Protein AF-W1WKD9-F1 (afdb_monomer_lite)

Organism: NCBI:txid408170

Foldseek 3Di:
DDPVVVVVVVCVVVVVVVCPDPQNVCVVVVNDDPVRVVVVVVVVVVCVVVVVVVLVVVLVVDDDPVVNVVSVD

InterPro domains:
  IPR004305 Thiaminase-2/PQQC [PF03070] (10-68)
  IPR016084 Haem oxygenase-like, multi-helical [G3DSA:1.20.910.10] (1-73)
  IPR016084 Haem oxygenase-like, multi-helical [SSF48613] (1-71)

pLDDT: mean 96.07, std 3.23, range [79.31, 98.56]

Sequence (73 aa):
MSFSETLLERAQPMMSAIMSHPFVEAIANGQVPHNVLNYYVEQDEHYLKDYLQVTSLAITKTTNAEDITNLLA

Structure (mmCIF, N/CA/C/O backbone):
data_AF-W1WKD9-F1
#
_entry.id   AF-W1WKD9-F1
#
loop_
_atom_site.group_PDB
_atom_site.id
_atom_site.type_symbol
_atom_site.label_atom_id
_atom_site.label_alt_id
_atom_site.label_comp_id
_atom_site.label_asym_id
_atom_site.label_entity_id
_atom_site.label_seq_id
_atom_site.pdbx_PDB_ins_code
_atom_site.Cartn_x
_atom_site.Cartn_y
_atom_site.Cartn_z
_atom_site.occupancy
_atom_site.B_iso_or_equiv
_atom_site.auth_seq_id
_atom_site.auth_comp_id
_atom_site.auth_asym_id
_atom_site.auth_atom_id
_atom_site.pdbx_PDB_model_num
ATOM 1 N N . MET A 1 1 ? 15.293 19.882 1.808 1.00 82.56 1 MET A N 1
ATOM 2 C CA . MET A 1 1 ? 14.457 18.673 1.799 1.00 82.56 1 MET A CA 1
ATOM 3 C C . MET A 1 1 ? 14.764 17.847 0.568 1.00 82.56 1 MET A C 1
ATOM 5 O O . MET A 1 1 ? 14.904 18.422 -0.507 1.00 82.56 1 MET A O 1
ATOM 9 N N . SER A 1 2 ? 14.873 16.533 0.717 1.00 98.00 2 SER A N 1
ATOM 10 C CA . SER A 1 2 ? 14.919 15.577 -0.387 1.00 98.00 2 SER A CA 1
ATOM 11 C C . SER A 1 2 ? 13.535 15.400 -1.035 1.00 98.00 2 SER A C 1
ATOM 13 O O . SER A 1 2 ? 12.502 15.836 -0.513 1.00 98.00 2 SER A O 1
ATOM 15 N N . PHE A 1 3 ? 13.498 14.756 -2.204 1.00 98.31 3 PHE A N 1
ATOM 16 C CA . PHE A 1 3 ? 12.235 14.437 -2.873 1.00 98.31 3 PHE A CA 1
ATOM 17 C C . PHE A 1 3 ? 11.353 13.511 -2.022 1.00 98.31 3 PHE A C 1
ATOM 19 O O . PHE A 1 3 ? 10.153 13.753 -1.896 1.00 98.31 3 PHE A O 1
ATOM 26 N N . SER A 1 4 ? 11.944 12.495 -1.386 1.00 98.06 4 SER A N 1
ATOM 27 C CA . SER A 1 4 ? 11.221 11.577 -0.499 1.00 98.06 4 SER A CA 1
ATOM 28 C C . SER A 1 4 ? 10.652 12.295 0.724 1.00 98.06 4 SER A C 1
ATOM 30 O O . SER A 1 4 ? 9.490 12.080 1.056 1.00 98.06 4 SER A O 1
ATOM 32 N N . GLU A 1 5 ? 11.404 13.212 1.337 1.00 98.19 5 GLU A N 1
ATOM 33 C CA . GLU A 1 5 ? 10.903 14.050 2.439 1.00 98.19 5 GLU A CA 1
ATOM 34 C C . GLU A 1 5 ? 9.682 14.878 2.019 1.00 98.19 5 GLU A C 1
ATOM 36 O O . GLU A 1 5 ? 8.712 14.969 2.766 1.00 98.19 5 GLU A O 1
ATOM 41 N N . THR A 1 6 ? 9.679 15.410 0.793 1.00 98.38 6 THR A N 1
ATOM 42 C CA . THR A 1 6 ? 8.535 16.170 0.256 1.00 98.38 6 THR A CA 1
ATOM 43 C C . THR A 1 6 ? 7.294 15.291 0.083 1.00 98.38 6 THR A C 1
ATOM 45 O O . THR A 1 6 ? 6.176 15.717 0.371 1.00 98.38 6 THR A O 1
ATOM 48 N N . LEU A 1 7 ? 7.461 14.052 -0.392 1.00 98.25 7 LEU A N 1
ATOM 49 C CA . LEU A 1 7 ? 6.347 13.107 -0.512 1.00 98.25 7 LEU A CA 1
ATOM 50 C C . LEU A 1 7 ? 5.792 12.713 0.859 1.00 98.25 7 LEU A C 1
ATOM 52 O O . LEU A 1 7 ? 4.574 12.663 1.029 1.00 98.25 7 LEU A O 1
ATOM 56 N N . LEU A 1 8 ? 6.673 12.480 1.833 1.00 97.56 8 LEU A N 1
ATOM 57 C CA . LEU A 1 8 ? 6.285 12.145 3.201 1.00 97.56 8 LEU A CA 1
ATOM 58 C C . LEU A 1 8 ? 5.527 13.292 3.870 1.00 97.56 8 LEU A C 1
ATOM 60 O O . LEU A 1 8 ? 4.501 13.047 4.499 1.00 97.56 8 LEU A O 1
ATOM 64 N N . GLU A 1 9 ? 5.971 14.538 3.692 1.00 98.25 9 GLU A N 1
ATOM 65 C CA . GLU A 1 9 ? 5.262 15.715 4.204 1.00 98.25 9 GLU A CA 1
ATOM 66 C C . GLU A 1 9 ? 3.849 15.818 3.612 1.00 98.25 9 GLU A C 1
ATOM 68 O O . GLU A 1 9 ? 2.870 15.974 4.341 1.00 98.25 9 GLU A O 1
ATOM 73 N N . ARG A 1 10 ? 3.712 15.630 2.294 1.00 98.31 10 ARG A N 1
ATOM 74 C CA . ARG A 1 10 ? 2.404 15.645 1.618 1.00 98.31 10 ARG A CA 1
ATOM 75 C C . ARG A 1 10 ? 1.475 14.523 2.083 1.00 98.31 10 ARG A C 1
ATOM 77 O O . ARG A 1 10 ? 0.259 14.698 2.049 1.00 98.31 10 ARG A O 1
ATOM 84 N N . ALA A 1 11 ? 2.026 13.386 2.500 1.00 98.25 11 ALA A N 1
ATOM 85 C CA . ALA A 1 11 ? 1.262 12.247 2.993 1.00 98.25 11 ALA A CA 1
ATOM 86 C C . ALA A 1 11 ? 0.830 12.385 4.466 1.00 98.25 11 ALA A C 1
ATOM 88 O O . ALA A 1 11 ? 0.000 11.594 4.918 1.00 98.25 11 ALA A O 1
ATOM 89 N N . GLN A 1 12 ? 1.330 13.380 5.215 1.00 98.56 12 GLN A N 1
ATOM 90 C CA . GLN A 1 12 ? 1.064 13.520 6.656 1.00 98.56 12 GLN A CA 1
ATOM 91 C C . GLN A 1 12 ? -0.419 13.528 7.057 1.00 98.56 12 GLN A C 1
ATOM 93 O O . GLN A 1 12 ? -0.758 12.867 8.043 1.00 98.56 12 GLN A O 1
ATOM 98 N N . PRO A 1 13 ? -1.337 14.190 6.322 1.00 98.50 13 PRO A N 1
ATOM 99 C CA . PRO A 1 13 ? -2.757 14.135 6.662 1.00 98.50 13 PRO A CA 1
ATOM 100 C C . PRO A 1 13 ? -3.325 12.711 6.595 1.00 98.50 13 PRO A C 1
ATOM 102 O O . PRO A 1 13 ? -4.087 12.304 7.469 1.00 98.50 13 PRO A O 1
ATOM 105 N N . MET A 1 14 ? -2.914 11.928 5.592 1.00 98.50 14 MET A N 1
ATOM 106 C CA . MET A 1 14 ? -3.329 10.531 5.447 1.00 98.50 14 MET A CA 1
ATOM 107 C C . MET A 1 14 ? -2.689 9.649 6.517 1.00 98.50 14 MET A C 1
ATOM 109 O O . MET A 1 14 ? -3.374 8.817 7.102 1.00 98.50 14 MET A O 1
ATOM 113 N N . MET A 1 15 ? -1.404 9.861 6.817 1.00 97.88 15 MET A N 1
ATOM 114 C CA . MET A 1 15 ? -0.717 9.140 7.891 1.00 97.88 15 MET A CA 1
ATOM 115 C C . MET A 1 15 ? -1.414 9.368 9.236 1.00 97.88 15 MET A C 1
ATOM 117 O O . MET A 1 15 ? -1.685 8.417 9.960 1.00 97.88 15 MET A O 1
ATOM 121 N N . SER A 1 16 ? -1.784 10.615 9.531 1.00 98.38 16 SER A N 1
ATOM 122 C CA . SER A 1 16 ? -2.526 10.962 10.745 1.00 98.38 16 SER A CA 1
ATOM 123 C C . SER A 1 16 ? -3.891 10.267 10.791 1.00 98.38 16 SER A C 1
ATOM 125 O O . SER A 1 16 ? -4.253 9.694 11.814 1.00 98.38 16 SER A O 1
ATOM 127 N N . ALA A 1 17 ? -4.621 10.237 9.671 1.00 98.56 17 ALA A N 1
ATOM 128 C CA . ALA A 1 17 ? -5.901 9.533 9.579 1.00 98.56 17 ALA A CA 1
ATOM 129 C C . ALA A 1 17 ? -5.767 8.009 9.766 1.00 98.56 17 ALA A C 1
ATOM 131 O O . ALA A 1 17 ? -6.619 7.402 10.409 1.00 98.56 17 ALA A O 1
ATOM 132 N N . ILE A 1 18 ? -4.701 7.395 9.238 1.00 98.38 18 ILE A N 1
ATOM 133 C CA . ILE A 1 18 ? -4.403 5.967 9.435 1.00 98.38 18 ILE A CA 1
ATOM 134 C C . ILE A 1 18 ? -4.113 5.685 10.911 1.00 98.38 18 ILE A C 1
ATOM 136 O O . ILE A 1 18 ? -4.651 4.731 11.464 1.00 98.38 18 ILE A O 1
ATOM 140 N N . MET A 1 19 ? -3.303 6.523 11.562 1.00 97.88 19 MET A N 1
ATOM 141 C CA . MET A 1 19 ? -2.936 6.333 12.969 1.00 97.88 19 MET A CA 1
ATOM 142 C C . MET A 1 19 ? -4.129 6.484 13.917 1.00 97.88 19 MET A C 1
ATOM 144 O O . MET A 1 19 ? -4.205 5.763 14.904 1.00 97.88 19 MET A O 1
ATOM 148 N N . SER A 1 20 ? -5.082 7.362 13.593 1.00 98.00 20 SER A N 1
ATOM 149 C CA . SER A 1 20 ? -6.347 7.509 14.329 1.00 98.00 20 SER A CA 1
ATOM 150 C C . SER A 1 20 ? -7.444 6.534 13.881 1.00 98.00 20 SER A C 1
ATOM 152 O O . SER A 1 20 ? -8.591 6.651 14.312 1.00 98.00 20 SER A O 1
ATOM 154 N N . HIS A 1 21 ? -7.152 5.597 12.974 1.00 98.31 21 HIS A N 1
ATOM 155 C CA . HIS A 1 21 ? -8.154 4.644 12.517 1.00 98.31 21 HIS A CA 1
ATOM 156 C C . HIS A 1 21 ? -8.445 3.609 13.624 1.00 98.31 21 HIS A C 1
ATOM 158 O O . HIS A 1 21 ? -7.499 3.025 14.161 1.00 98.31 21 HIS A O 1
ATOM 164 N N . PRO A 1 22 ? -9.721 3.269 13.908 1.00 97.81 22 PRO A N 1
ATOM 165 C CA . 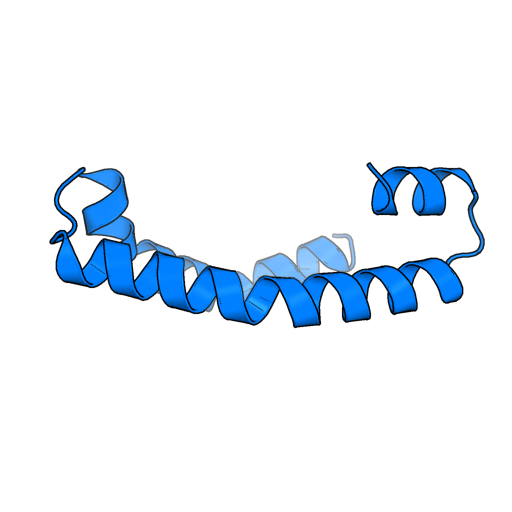PRO A 1 22 ? -10.081 2.378 15.018 1.00 97.81 22 PRO A CA 1
ATOM 166 C C . PRO A 1 22 ? -9.379 1.016 14.998 1.00 97.81 22 PRO A C 1
ATOM 168 O O . PRO A 1 22 ? -9.068 0.459 16.044 1.00 97.81 22 PRO A O 1
ATOM 171 N N . PHE A 1 23 ? -9.105 0.476 13.808 1.00 97.62 23 PHE A N 1
ATOM 172 C CA . PHE A 1 23 ? -8.351 -0.773 13.662 1.00 97.62 23 PHE A CA 1
ATOM 173 C C . PHE A 1 23 ? -6.902 -0.653 14.162 1.00 97.62 23 PHE A C 1
ATOM 175 O O . PHE A 1 23 ? -6.436 -1.536 14.873 1.00 97.62 23 PHE A O 1
ATOM 182 N N . VAL A 1 24 ? -6.203 0.440 13.830 1.00 97.56 24 VAL A N 1
ATOM 183 C CA . VAL A 1 24 ? -4.798 0.655 14.222 1.00 97.56 24 VAL A CA 1
ATOM 184 C C . VAL A 1 24 ? -4.700 0.907 15.726 1.00 97.56 24 VAL A C 1
ATOM 186 O O . VAL A 1 24 ? -3.863 0.302 16.396 1.00 97.56 24 VAL A O 1
ATOM 189 N N . GLU A 1 25 ? -5.609 1.709 16.282 1.00 98.19 25 GLU A N 1
ATOM 190 C CA . GLU A 1 25 ? -5.699 1.907 17.732 1.00 98.19 25 GLU A CA 1
ATOM 191 C C . GLU A 1 25 ? -6.036 0.600 18.468 1.00 98.19 25 GLU A C 1
ATOM 193 O O . GLU A 1 25 ? -5.438 0.290 19.499 1.00 98.19 25 GLU A O 1
ATOM 198 N N . ALA A 1 26 ? -6.949 -0.216 17.932 1.00 97.62 26 ALA A N 1
ATOM 199 C CA . ALA A 1 26 ? -7.277 -1.514 18.514 1.00 97.62 26 ALA A CA 1
ATOM 200 C C . ALA A 1 26 ? -6.091 -2.492 18.470 1.00 97.62 26 ALA A C 1
ATOM 202 O O . ALA A 1 26 ? -5.917 -3.249 19.426 1.00 97.62 26 ALA A O 1
ATOM 203 N N . ILE A 1 27 ? -5.253 -2.467 17.420 1.00 97.00 27 ILE A N 1
ATOM 204 C CA . ILE A 1 27 ? -3.992 -3.232 17.378 1.00 97.00 27 ILE A CA 1
ATOM 205 C C . ILE A 1 27 ? -3.074 -2.768 18.506 1.00 97.00 27 ILE A C 1
ATOM 207 O O . ILE A 1 27 ? -2.621 -3.594 19.297 1.00 97.00 27 ILE A O 1
ATOM 211 N N . ALA A 1 28 ? -2.833 -1.457 18.605 1.00 97.12 28 ALA A N 1
ATOM 212 C CA . ALA A 1 28 ? -1.931 -0.884 19.601 1.00 97.12 28 ALA A CA 1
ATOM 213 C C . ALA A 1 28 ? -2.350 -1.228 21.041 1.00 97.12 28 ALA A C 1
ATOM 215 O O . ALA A 1 28 ? -1.501 -1.472 21.896 1.00 97.12 28 ALA A O 1
ATOM 216 N N . ASN A 1 29 ? -3.659 -1.304 21.293 1.00 97.50 29 ASN A N 1
ATOM 217 C CA . ASN A 1 29 ? -4.225 -1.622 22.603 1.00 97.50 29 ASN A CA 1
ATOM 218 C C . ASN A 1 29 ? -4.451 -3.128 22.841 1.00 97.50 29 ASN A C 1
ATOM 220 O O . ASN A 1 29 ? -4.893 -3.508 23.925 1.00 97.50 29 ASN A O 1
ATOM 224 N N . GLY A 1 30 ? -4.186 -3.993 21.855 1.00 96.81 30 GLY A N 1
ATOM 225 C CA . GLY A 1 30 ? -4.427 -5.439 21.958 1.00 96.81 30 GLY A CA 1
ATOM 226 C C . GLY A 1 30 ? -5.911 -5.824 22.036 1.00 96.81 30 GLY A C 1
ATOM 227 O O . GLY A 1 30 ? -6.258 -6.827 22.653 1.00 96.81 30 GLY A O 1
ATOM 228 N N . GLN A 1 31 ? -6.795 -5.017 21.446 1.00 97.62 31 GLN A N 1
ATOM 229 C CA . GLN A 1 31 ? -8.258 -5.132 21.550 1.00 97.62 31 GLN A CA 1
ATOM 230 C C . GLN A 1 31 ? -8.949 -5.465 20.219 1.00 97.62 31 GLN A C 1
ATOM 232 O O . GLN A 1 31 ? -10.174 -5.395 20.124 1.00 97.62 31 GLN A O 1
ATOM 237 N N . VAL A 1 32 ? -8.197 -5.822 19.174 1.00 97.12 32 VAL A N 1
ATOM 238 C CA . VAL A 1 32 ? -8.785 -6.183 17.875 1.00 97.12 32 VAL A CA 1
ATOM 239 C C . VAL A 1 32 ? -9.634 -7.452 18.015 1.00 97.12 32 VAL A C 1
ATOM 241 O O . VAL A 1 32 ? -9.123 -8.476 18.473 1.00 97.12 32 VAL A O 1
ATOM 244 N N . PRO A 1 33 ? -10.906 -7.442 17.579 1.00 97.31 33 PRO A N 1
ATOM 245 C CA . PRO A 1 33 ? -11.710 -8.655 17.526 1.00 97.31 33 PRO A CA 1
ATOM 246 C C . PRO A 1 33 ? -11.071 -9.716 16.622 1.00 97.31 33 PRO A C 1
ATOM 248 O O . PRO A 1 33 ? -10.620 -9.410 15.518 1.00 97.31 33 PRO A O 1
ATOM 251 N N . HIS A 1 34 ? -11.086 -10.980 17.053 1.00 96.88 34 HIS A N 1
ATOM 252 C CA . HIS A 1 34 ? -10.448 -12.082 16.322 1.00 96.88 34 HIS A CA 1
ATOM 253 C C . HIS A 1 34 ? -10.881 -12.186 14.854 1.00 96.88 34 HIS A C 1
ATOM 255 O O . HIS A 1 34 ? -10.046 -12.404 13.985 1.00 96.88 34 HIS A O 1
ATOM 261 N N . ASN A 1 35 ? -12.168 -11.999 14.552 1.00 97.56 35 ASN A N 1
ATOM 262 C CA . ASN A 1 35 ? -12.671 -12.054 13.177 1.00 97.56 35 ASN A CA 1
ATOM 263 C C . ASN A 1 35 ? -12.119 -10.922 12.295 1.00 97.56 35 ASN A C 1
ATOM 265 O O . ASN A 1 35 ? -11.864 -11.145 11.117 1.00 97.56 35 ASN A O 1
ATOM 269 N N . VAL A 1 36 ? -11.920 -9.726 12.856 1.00 97.44 36 VAL A N 1
ATOM 270 C CA . VAL A 1 36 ? -11.346 -8.581 12.134 1.00 97.44 36 VAL A CA 1
ATOM 271 C C . VAL A 1 36 ? -9.862 -8.820 11.869 1.00 97.44 36 VAL A C 1
ATOM 273 O O . VAL A 1 36 ? -9.393 -8.571 10.762 1.00 97.44 36 VAL A O 1
ATOM 276 N N . LEU A 1 37 ? -9.136 -9.349 12.859 1.00 96.31 37 LEU A N 1
ATOM 277 C CA . LEU A 1 37 ? -7.727 -9.698 12.695 1.00 96.31 37 LEU A CA 1
ATOM 278 C C . LEU A 1 37 ? -7.535 -10.814 11.658 1.00 96.31 37 LEU A C 1
ATOM 280 O O . LEU A 1 37 ? -6.688 -10.681 10.781 1.00 96.31 37 LEU A O 1
ATOM 284 N N . ASN A 1 38 ? -8.348 -11.873 11.718 1.00 96.75 38 ASN A N 1
ATOM 285 C CA . ASN A 1 38 ? -8.302 -12.962 10.741 1.00 96.75 38 ASN A CA 1
ATOM 286 C C . ASN A 1 38 ? -8.563 -12.442 9.327 1.00 96.75 38 ASN A C 1
ATOM 288 O O . ASN A 1 38 ? -7.780 -12.725 8.429 1.00 96.75 38 ASN A O 1
ATOM 292 N N . TYR A 1 39 ? -9.603 -11.621 9.149 1.00 96.88 39 TYR A N 1
ATOM 293 C CA . TYR A 1 39 ? -9.908 -11.031 7.849 1.00 96.88 39 TYR A CA 1
ATOM 294 C C . TYR A 1 39 ? -8.744 -10.186 7.319 1.00 96.88 39 TYR A C 1
ATOM 296 O O . TYR A 1 39 ? -8.388 -10.301 6.153 1.00 96.88 39 TYR A O 1
ATOM 304 N N . TYR A 1 40 ? -8.113 -9.369 8.169 1.00 95.94 40 TYR A N 1
ATOM 305 C CA . TYR A 1 40 ? -6.945 -8.578 7.774 1.00 95.94 40 TYR A CA 1
ATOM 306 C C . TYR A 1 40 ? -5.796 -9.459 7.258 1.00 95.94 40 TYR A C 1
ATOM 308 O O . TYR A 1 40 ? -5.242 -9.175 6.199 1.00 95.94 40 TYR A O 1
ATOM 316 N N . VAL A 1 41 ? -5.476 -10.548 7.964 1.00 95.19 41 VAL A N 1
ATOM 317 C CA . VAL A 1 41 ? -4.405 -11.478 7.565 1.00 95.19 41 VAL A CA 1
ATOM 318 C C . VAL A 1 41 ? -4.767 -12.254 6.294 1.00 95.19 41 VAL A C 1
ATOM 320 O O . VAL A 1 41 ? -3.913 -12.445 5.434 1.00 95.19 41 VAL A O 1
ATOM 323 N N . GLU A 1 42 ? -6.026 -12.666 6.134 1.00 95.38 42 GLU A N 1
ATOM 324 C CA . GLU A 1 42 ? -6.508 -13.299 4.897 1.00 95.38 42 GLU A CA 1
ATOM 325 C C . GLU A 1 42 ? -6.344 -12.370 3.689 1.00 95.38 42 GLU A C 1
ATOM 327 O O . GLU A 1 42 ? -5.926 -12.811 2.621 1.00 95.38 42 GLU A O 1
ATOM 332 N N . GLN A 1 43 ? -6.629 -11.074 3.850 1.00 94.00 43 GLN A N 1
ATOM 333 C CA . GLN A 1 43 ? -6.406 -10.110 2.773 1.00 94.00 43 GLN A CA 1
ATOM 334 C C . GLN A 1 43 ? -4.914 -9.895 2.487 1.00 94.00 43 GLN A C 1
ATOM 336 O O . GLN A 1 43 ? -4.545 -9.767 1.322 1.00 94.00 43 GLN A O 1
ATOM 341 N N . ASP A 1 44 ? -4.058 -9.874 3.512 1.00 94.31 44 ASP A N 1
ATOM 342 C CA . ASP A 1 44 ? -2.603 -9.737 3.349 1.00 94.31 44 ASP A CA 1
ATOM 343 C C . ASP A 1 44 ? -2.013 -10.867 2.487 1.00 94.31 44 ASP A C 1
ATOM 345 O O . ASP A 1 44 ? -1.218 -10.612 1.582 1.00 94.31 44 ASP A O 1
ATOM 349 N N . GLU A 1 45 ? -2.494 -12.102 2.672 1.00 92.75 45 GLU A N 1
ATOM 350 C CA . GLU A 1 45 ? -2.080 -13.262 1.870 1.00 92.75 45 GLU A CA 1
ATOM 351 C C . GLU A 1 45 ? -2.345 -13.062 0.372 1.00 92.75 45 GLU A C 1
ATOM 353 O O . GLU A 1 45 ? -1.476 -13.347 -0.457 1.00 92.75 45 GLU A O 1
ATOM 358 N N . HIS A 1 46 ? -3.492 -12.485 0.012 1.00 90.38 46 HIS A N 1
ATOM 359 C CA . HIS A 1 46 ? -3.821 -12.195 -1.382 1.00 90.38 46 HIS A CA 1
ATOM 360 C C . HIS A 1 46 ? -2.881 -11.155 -2.011 1.00 90.38 46 HIS A C 1
ATOM 362 O O . HIS A 1 46 ? -2.563 -11.259 -3.199 1.00 90.38 46 HIS A O 1
ATOM 368 N N . TYR A 1 47 ? -2.376 -10.196 -1.227 1.00 93.81 47 TYR A N 1
ATOM 369 C CA . TYR A 1 47 ? -1.416 -9.199 -1.709 1.00 93.81 47 TYR A CA 1
ATOM 370 C C . TYR A 1 47 ? -0.004 -9.755 -1.907 1.00 93.81 47 TYR A C 1
ATOM 372 O O . TYR A 1 47 ? 0.744 -9.199 -2.714 1.00 93.81 47 TYR A O 1
ATOM 380 N N . LEU A 1 48 ? 0.375 -10.856 -1.243 1.00 93.69 48 LEU A N 1
ATOM 381 C CA . LEU A 1 48 ? 1.733 -11.412 -1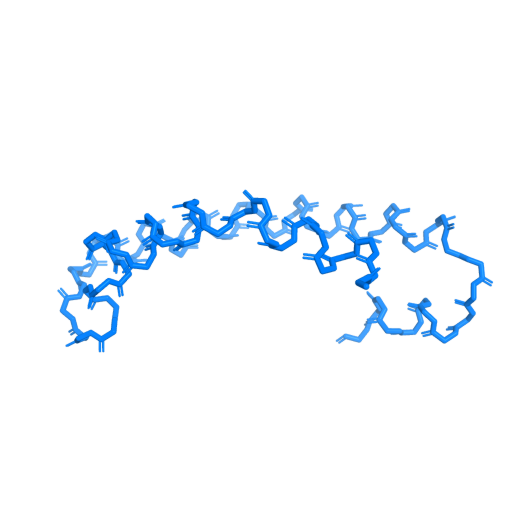.337 1.00 93.69 48 LEU A CA 1
ATOM 382 C C . LEU A 1 48 ? 2.130 -11.735 -2.779 1.00 93.69 48 LEU A C 1
ATOM 384 O O . LEU A 1 48 ? 3.256 -11.458 -3.197 1.00 9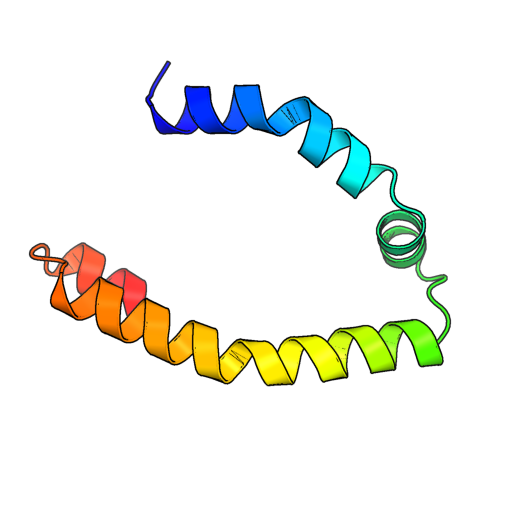3.69 48 LEU A O 1
ATOM 388 N N . LYS A 1 49 ? 1.202 -12.289 -3.565 1.00 91.00 49 LYS A N 1
ATOM 389 C CA . LYS A 1 49 ? 1.465 -12.618 -4.970 1.00 91.00 49 LYS A CA 1
ATOM 390 C C . LYS A 1 49 ? 1.787 -11.370 -5.791 1.00 91.00 49 LYS A C 1
ATOM 392 O O . LYS A 1 49 ? 2.744 -11.383 -6.567 1.00 91.00 49 LYS A O 1
ATOM 397 N N . ASP A 1 50 ? 1.013 -10.308 -5.612 1.00 94.62 50 ASP A N 1
ATOM 398 C CA . ASP A 1 50 ? 1.200 -9.058 -6.346 1.00 94.62 50 ASP A CA 1
ATOM 399 C C . ASP A 1 50 ? 2.481 -8.347 -5.893 1.00 94.62 50 ASP A C 1
ATOM 401 O O . ASP A 1 50 ? 3.235 -7.839 -6.726 1.00 94.62 50 ASP A O 1
ATOM 405 N N . TYR A 1 51 ? 2.803 -8.409 -4.598 1.00 94.69 51 TYR A N 1
ATOM 406 C CA . TYR A 1 51 ? 4.077 -7.934 -4.057 1.00 94.69 51 TYR A CA 1
ATOM 407 C C . TYR A 1 51 ? 5.273 -8.623 -4.721 1.00 94.69 51 TYR A C 1
ATOM 409 O O . TYR A 1 51 ? 6.184 -7.944 -5.193 1.00 94.69 51 TYR A O 1
ATOM 417 N N . LEU A 1 52 ? 5.254 -9.955 -4.843 1.00 93.19 52 LEU A N 1
ATOM 418 C CA . LEU A 1 52 ? 6.324 -10.703 -5.516 1.00 93.19 52 LEU A CA 1
ATOM 419 C C . LEU A 1 52 ? 6.489 -10.285 -6.984 1.00 93.19 52 LEU A C 1
ATOM 421 O O . LEU A 1 52 ? 7.615 -10.143 -7.473 1.00 93.19 52 LEU A O 1
ATOM 425 N N . GLN A 1 53 ? 5.380 -10.064 -7.694 1.00 95.00 53 GLN A N 1
ATOM 426 C CA . GLN A 1 53 ? 5.407 -9.620 -9.089 1.00 95.00 53 GLN A CA 1
ATOM 427 C C . GLN A 1 53 ? 5.991 -8.210 -9.226 1.00 95.00 53 GLN A C 1
ATOM 429 O O . GLN A 1 53 ? 6.859 -7.987 -10.074 1.00 95.00 53 GLN A O 1
ATOM 434 N N . VAL A 1 54 ? 5.564 -7.269 -8.381 1.00 96.12 54 VAL A N 1
ATOM 435 C CA . VAL A 1 54 ? 6.064 -5.888 -8.398 1.00 96.12 54 VAL A CA 1
ATOM 436 C C . VAL A 1 54 ? 7.546 -5.832 -8.026 1.00 96.12 54 VAL A C 1
ATOM 438 O O . VAL A 1 54 ? 8.311 -5.160 -8.720 1.00 96.12 54 VAL A O 1
ATOM 441 N N . THR A 1 55 ? 7.985 -6.581 -7.011 1.00 95.69 55 THR A N 1
ATOM 442 C CA . THR A 1 55 ? 9.404 -6.663 -6.630 1.00 95.69 55 THR A CA 1
ATOM 443 C C . THR A 1 55 ? 10.250 -7.250 -7.757 1.00 95.69 55 THR A C 1
ATOM 445 O O . THR A 1 55 ? 11.292 -6.690 -8.101 1.00 95.69 55 THR A O 1
ATOM 448 N N . SER A 1 56 ? 9.773 -8.312 -8.416 1.00 95.94 56 SER A N 1
ATOM 449 C CA . SER A 1 56 ? 10.458 -8.891 -9.582 1.00 95.94 56 SER A CA 1
ATOM 450 C C . SER A 1 56 ? 10.616 -7.864 -10.708 1.00 95.94 56 SER A C 1
ATOM 452 O O . SER A 1 56 ? 11.696 -7.723 -11.281 1.00 95.94 56 SER A O 1
ATOM 454 N N . LEU A 1 57 ? 9.566 -7.088 -10.999 1.00 96.94 57 LEU A N 1
ATOM 455 C CA . LEU A 1 57 ? 9.628 -6.008 -11.985 1.00 96.94 57 LEU A CA 1
ATOM 456 C C . LEU A 1 57 ? 10.606 -4.901 -11.573 1.00 96.94 57 LEU A C 1
ATOM 458 O O . LEU A 1 57 ? 11.339 -4.404 -12.428 1.00 96.94 57 LEU A O 1
ATOM 462 N N . ALA A 1 58 ? 10.649 -4.528 -10.292 1.00 97.00 58 ALA A N 1
ATOM 463 C CA . ALA A 1 58 ? 11.599 -3.543 -9.784 1.00 97.00 58 ALA A CA 1
ATOM 464 C C . ALA A 1 58 ? 13.047 -4.009 -9.997 1.00 97.00 58 ALA A C 1
ATOM 466 O O . ALA A 1 58 ? 13.836 -3.264 -10.572 1.00 97.00 58 ALA A O 1
ATOM 467 N N . ILE A 1 59 ? 13.364 -5.265 -9.660 1.00 97.12 59 ILE A N 1
ATOM 468 C CA . ILE A 1 59 ? 14.695 -5.859 -9.867 1.00 97.12 59 ILE A CA 1
ATOM 469 C C . ILE A 1 59 ? 15.126 -5.752 -11.333 1.00 97.12 59 ILE A C 1
ATOM 471 O O . ILE A 1 59 ? 16.236 -5.308 -11.610 1.00 97.12 59 ILE A O 1
ATOM 475 N N . THR A 1 60 ? 14.243 -6.077 -12.286 1.00 96.56 60 THR A N 1
ATOM 476 C CA . THR A 1 60 ? 14.582 -6.003 -13.724 1.00 96.56 60 THR A CA 1
ATOM 477 C C . THR A 1 60 ? 14.880 -4.587 -14.226 1.00 96.56 60 THR A C 1
ATOM 479 O O . THR A 1 60 ? 15.460 -4.428 -15.299 1.00 96.56 60 THR A O 1
ATOM 482 N N . LYS A 1 61 ? 14.475 -3.557 -13.474 1.00 97.06 61 LYS A N 1
ATOM 483 C CA . LYS A 1 61 ? 14.686 -2.143 -13.807 1.00 97.06 61 LYS A CA 1
ATOM 484 C C . LYS A 1 61 ? 15.852 -1.509 -13.047 1.00 97.06 61 LYS A C 1
ATOM 486 O O . LYS A 1 61 ? 16.234 -0.386 -13.373 1.00 97.06 61 LYS A O 1
ATOM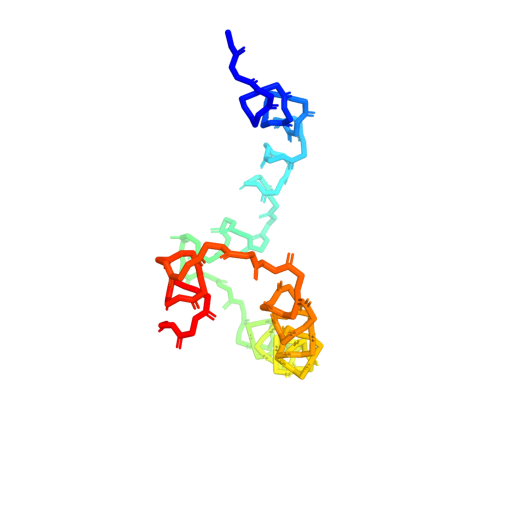 491 N N . THR A 1 62 ? 16.412 -2.202 -12.063 1.00 97.50 62 THR A N 1
ATOM 492 C CA . THR A 1 62 ? 17.517 -1.711 -11.240 1.00 97.50 62 THR A CA 1
ATOM 493 C C . THR A 1 62 ? 18.851 -2.080 -11.879 1.00 97.50 62 THR A C 1
ATOM 495 O O . THR A 1 62 ? 19.052 -3.209 -12.315 1.00 97.50 62 THR A O 1
ATOM 498 N N . THR A 1 63 ? 19.784 -1.130 -11.939 1.00 97.12 63 THR A N 1
ATOM 499 C CA . THR A 1 63 ? 21.110 -1.342 -12.553 1.00 97.12 63 THR A CA 1
ATOM 500 C C . THR A 1 63 ? 22.241 -1.464 -11.534 1.00 97.12 63 THR A C 1
ATOM 502 O O . THR A 1 63 ? 23.323 -1.930 -11.877 1.00 97.12 63 THR A O 1
ATOM 505 N N . ASN A 1 64 ? 22.020 -1.026 -10.294 1.00 97.75 64 ASN A N 1
ATOM 506 C CA . ASN A 1 64 ? 22.997 -1.115 -9.214 1.00 97.75 64 ASN A CA 1
ATOM 507 C C . ASN A 1 64 ? 22.902 -2.487 -8.525 1.00 97.75 64 ASN A C 1
ATOM 509 O O . ASN A 1 64 ? 21.834 -2.883 -8.063 1.00 97.75 64 ASN A O 1
ATOM 513 N N . ALA A 1 65 ? 24.025 -3.203 -8.446 1.00 95.56 65 ALA A N 1
ATOM 514 C CA . ALA A 1 65 ? 24.096 -4.539 -7.855 1.00 95.56 65 ALA A CA 1
ATOM 515 C C . ALA A 1 65 ? 23.774 -4.567 -6.348 1.00 95.56 65 ALA A C 1
ATOM 517 O O . ALA A 1 65 ? 23.181 -5.535 -5.869 1.00 95.56 65 ALA A O 1
ATOM 518 N N . GLU A 1 66 ? 24.130 -3.515 -5.607 1.00 97.00 66 GLU A N 1
ATOM 519 C CA . GLU A 1 66 ? 23.804 -3.398 -4.181 1.00 97.00 66 GLU A CA 1
ATOM 520 C C . GLU A 1 66 ? 22.290 -3.253 -3.983 1.00 97.00 66 GLU A C 1
ATOM 522 O O . GLU A 1 66 ? 21.691 -3.991 -3.205 1.00 97.00 66 GLU A O 1
ATOM 527 N N . ASP A 1 67 ? 21.644 -2.399 -4.780 1.00 96.56 67 ASP A N 1
ATOM 528 C CA . ASP A 1 67 ? 20.192 -2.198 -4.732 1.00 96.56 67 ASP A CA 1
ATOM 529 C C . ASP A 1 67 ? 19.418 -3.461 -5.149 1.00 96.56 67 ASP A C 1
ATOM 531 O O . ASP A 1 67 ? 18.390 -3.782 -4.557 1.00 96.56 67 ASP A O 1
ATOM 535 N N . ILE A 1 68 ? 19.924 -4.226 -6.126 1.00 96.00 68 ILE A N 1
ATOM 536 C CA . ILE A 1 68 ? 19.363 -5.542 -6.482 1.00 96.00 68 ILE A CA 1
ATOM 537 C C . ILE A 1 68 ? 19.453 -6.508 -5.297 1.00 96.00 68 ILE A C 1
ATOM 539 O O . ILE A 1 68 ? 18.493 -7.224 -5.022 1.00 96.00 68 ILE A O 1
ATOM 543 N N . THR A 1 69 ? 20.585 -6.523 -4.591 1.00 95.12 69 THR A N 1
ATOM 544 C CA . THR A 1 69 ? 20.776 -7.386 -3.416 1.00 95.12 69 THR A CA 1
ATOM 545 C C . THR A 1 69 ? 19.795 -7.012 -2.304 1.00 95.12 69 THR A C 1
ATOM 547 O O . THR A 1 69 ? 19.166 -7.896 -1.731 1.00 95.12 69 THR A O 1
ATOM 550 N N . ASN A 1 70 ? 19.589 -5.714 -2.066 1.00 94.75 70 ASN A N 1
ATOM 551 C CA . ASN A 1 70 ? 18.628 -5.215 -1.080 1.00 94.75 70 ASN A CA 1
ATOM 552 C C . ASN A 1 70 ? 17.170 -5.570 -1.421 1.00 94.75 70 ASN A C 1
ATOM 554 O O . ASN A 1 70 ? 16.368 -5.748 -0.515 1.00 94.75 70 ASN A O 1
ATOM 558 N N . LEU A 1 71 ? 16.816 -5.679 -2.706 1.00 92.81 71 LEU A N 1
ATOM 559 C CA . LEU A 1 71 ? 15.473 -6.087 -3.147 1.00 92.81 71 LEU A CA 1
ATOM 560 C C . LEU A 1 71 ? 15.233 -7.607 -3.075 1.00 92.81 71 LEU A C 1
ATOM 562 O O . LEU A 1 71 ? 14.091 -8.042 -3.217 1.00 92.81 71 LEU A O 1
ATOM 566 N N . LEU A 1 72 ? 16.292 -8.408 -2.917 1.00 89.25 72 LEU A N 1
ATOM 567 C CA . LEU A 1 72 ? 16.237 -9.873 -2.832 1.00 89.25 72 LEU A CA 1
ATOM 568 C C . LEU A 1 72 ? 16.331 -10.412 -1.394 1.00 89.25 72 LEU A C 1
ATOM 570 O O . LEU A 1 72 ? 16.082 -11.603 -1.197 1.00 89.25 72 LEU A O 1
ATOM 574 N N . ALA A 1 73 ? 16.741 -9.573 -0.438 1.00 79.31 73 ALA A N 1
ATOM 575 C CA . ALA A 1 73 ? 16.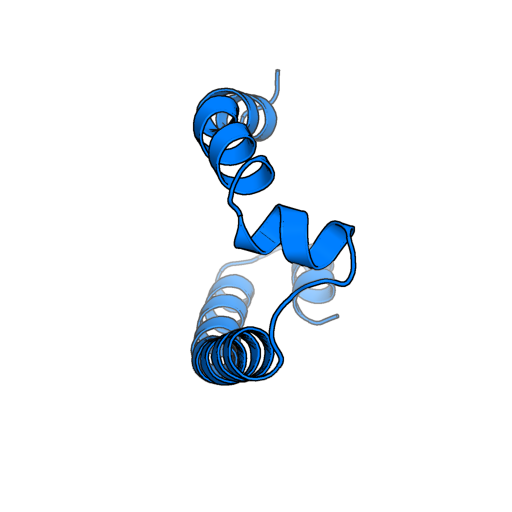874 -9.898 0.984 1.00 79.31 73 ALA A CA 1
ATOM 576 C C . ALA A 1 73 ? 15.5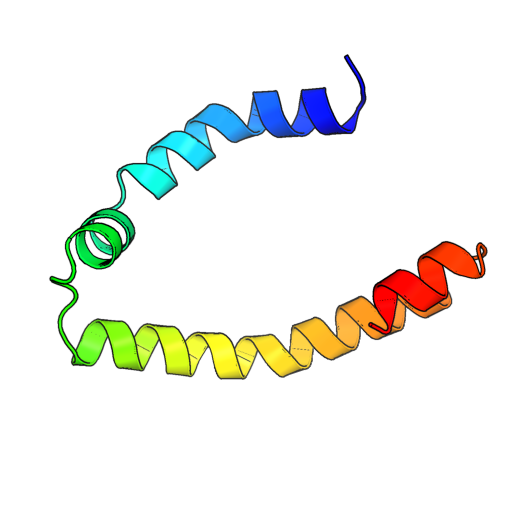43 -9.737 1.732 1.00 79.31 73 ALA A C 1
ATOM 578 O O . ALA A 1 73 ? 15.300 -10.562 2.642 1.00 79.31 73 ALA A O 1
#

Secondary structure (DSSP, 8-state):
--HHHHHHHHHHHHHHHHHTSHHHHHHHTT---HHHHHHHHHHHHHHHHHHHHHHHHHHHH---HHHHHHHH-

Radius of gyration: 17.1 Å; chains: 1; bounding box: 37×32×36 Å